Protein AF-A0A4V2BDE1-F1 (afdb_monomer_lite)

Secondary structure (DSSP, 8-state):
-EEETTEEEEEEEE-SS---TTTGGGTT-TTS----B-TTSPBP-S-HHHHHHHHHHHTT-EEEEEEE-TTS--TTSSPPSS-EEEEEEEEEPPPP-

Structure (mmCIF, N/CA/C/O backbone):
data_AF-A0A4V2BDE1-F1
#
_entry.id   AF-A0A4V2BDE1-F1
#
loop_
_atom_site.group_PDB
_atom_site.id
_atom_site.type_symbol
_atom_site.label_atom_id
_atom_site.label_alt_id
_atom_site.label_comp_id
_atom_site.label_asym_id
_atom_site.label_entity_id
_atom_site.label_seq_id
_atom_site.pdbx_PDB_ins_code
_atom_site.Cartn_x
_atom_site.Cartn_y
_atom_site.Cartn_z
_atom_site.occupancy
_atom_site.B_iso_or_equiv
_atom_site.auth_seq_id
_atom_site.auth_comp_id
_atom_site.auth_asym_id
_atom_site.auth_atom_id
_atom_site.pdbx_PDB_model_num
ATOM 1 N N . ALA A 1 1 ? -9.686 12.239 0.665 1.00 92.94 1 ALA A N 1
ATOM 2 C CA . ALA A 1 1 ? -9.990 11.702 2.007 1.00 92.94 1 ALA A CA 1
ATOM 3 C C . ALA A 1 1 ? -11.448 12.003 2.325 1.00 92.94 1 ALA A C 1
ATOM 5 O O . ALA A 1 1 ? -11.995 12.929 1.737 1.00 92.94 1 ALA A O 1
ATOM 6 N N . GLY A 1 2 ? -12.071 11.245 3.219 1.00 96.00 2 GLY A N 1
ATOM 7 C CA . GLY A 1 2 ? -13.461 11.458 3.620 1.00 96.00 2 GLY A CA 1
ATOM 8 C C . GLY A 1 2 ? -13.848 10.590 4.810 1.00 96.00 2 GLY A C 1
ATOM 9 O O . GLY A 1 2 ? -13.051 9.777 5.274 1.00 96.00 2 GLY A O 1
ATOM 10 N N . ALA A 1 3 ? -15.073 10.756 5.297 1.00 94.81 3 ALA A N 1
ATOM 11 C CA . ALA A 1 3 ? -15.639 9.933 6.359 1.00 94.81 3 ALA A CA 1
ATOM 12 C C . ALA A 1 3 ? -17.107 9.616 6.060 1.00 94.81 3 ALA A C 1
ATOM 14 O O . ALA A 1 3 ? -17.825 10.458 5.524 1.00 94.81 3 ALA A O 1
ATOM 15 N N . LEU A 1 4 ? -17.534 8.398 6.388 1.00 91.44 4 LEU A N 1
ATOM 16 C CA . LEU A 1 4 ? -18.911 7.934 6.256 1.00 91.44 4 LEU A CA 1
ATOM 17 C C . LEU A 1 4 ? -19.213 6.928 7.373 1.00 91.44 4 LEU A C 1
ATOM 19 O O . LEU A 1 4 ? -18.524 5.916 7.498 1.00 91.44 4 LEU A O 1
ATOM 23 N N . GLY A 1 5 ? -20.243 7.209 8.176 1.00 90.38 5 GLY A N 1
ATOM 24 C CA . GLY A 1 5 ? -20.577 6.402 9.352 1.00 90.38 5 GLY A CA 1
ATOM 25 C C . GLY A 1 5 ? -19.398 6.307 10.324 1.00 90.38 5 GLY A C 1
ATOM 26 O O . GLY A 1 5 ? -18.804 7.321 10.690 1.00 90.38 5 GLY A O 1
ATOM 27 N N . ASP A 1 6 ? -19.029 5.079 10.684 1.00 91.00 6 ASP A N 1
ATOM 28 C CA . ASP A 1 6 ? -17.919 4.785 11.598 1.00 91.00 6 ASP A CA 1
ATOM 29 C C . ASP A 1 6 ? -16.588 4.540 10.879 1.00 91.00 6 ASP A C 1
ATOM 31 O O . ASP A 1 6 ? -15.685 3.905 11.427 1.00 91.00 6 ASP A O 1
ATOM 35 N N . GLN A 1 7 ? -16.442 5.031 9.646 1.00 91.81 7 GLN A N 1
ATOM 36 C CA . GLN A 1 7 ? -15.233 4.840 8.857 1.00 91.81 7 GLN A CA 1
ATOM 37 C C . GLN A 1 7 ? -14.715 6.158 8.278 1.00 91.81 7 GLN A C 1
ATOM 39 O O . GLN A 1 7 ? -15.453 6.921 7.657 1.00 91.81 7 GLN A O 1
ATOM 44 N N . ALA A 1 8 ? -13.413 6.391 8.419 1.00 95.69 8 ALA A N 1
ATOM 45 C CA . ALA A 1 8 ? -12.677 7.430 7.708 1.00 95.69 8 ALA A CA 1
ATOM 46 C C . ALA A 1 8 ? -11.742 6.791 6.676 1.00 95.69 8 ALA A C 1
ATOM 48 O O . ALA A 1 8 ? -11.273 5.667 6.863 1.00 95.69 8 ALA A O 1
ATOM 49 N N . TRP A 1 9 ? -11.460 7.488 5.579 1.00 97.12 9 TRP A N 1
ATOM 50 C CA . TRP A 1 9 ? -10.549 7.004 4.549 1.00 97.12 9 TRP A CA 1
ATOM 51 C C . TRP A 1 9 ? -9.650 8.099 3.985 1.00 97.12 9 TRP A C 1
ATOM 53 O O . TRP A 1 9 ? -10.028 9.268 3.868 1.00 97.12 9 TRP A O 1
ATOM 63 N N . ILE A 1 10 ? -8.456 7.688 3.572 1.00 97.50 10 ILE A N 1
ATOM 64 C CA . ILE A 1 10 ? -7.477 8.496 2.850 1.00 97.50 10 ILE A CA 1
ATOM 65 C C . ILE A 1 10 ? -7.094 7.713 1.597 1.00 97.50 10 ILE A C 1
ATOM 67 O O . ILE A 1 10 ? -6.743 6.541 1.689 1.00 97.50 10 ILE A O 1
ATOM 71 N N . ARG A 1 11 ? -7.187 8.357 0.430 1.00 97.75 11 ARG A N 1
ATOM 72 C CA . ARG A 1 11 ? -6.740 7.809 -0.855 1.00 97.75 11 ARG A CA 1
ATOM 73 C C . ARG A 1 11 ? -5.606 8.680 -1.365 1.00 97.75 11 ARG A C 1
ATOM 75 O O . ARG A 1 11 ? -5.786 9.895 -1.449 1.00 97.75 11 ARG A O 1
ATOM 82 N N . VAL A 1 12 ? -4.485 8.053 -1.678 1.00 97.00 12 VAL A N 1
ATOM 83 C CA . VAL A 1 12 ? -3.321 8.668 -2.314 1.00 97.00 12 VAL A CA 1
ATOM 84 C C . VA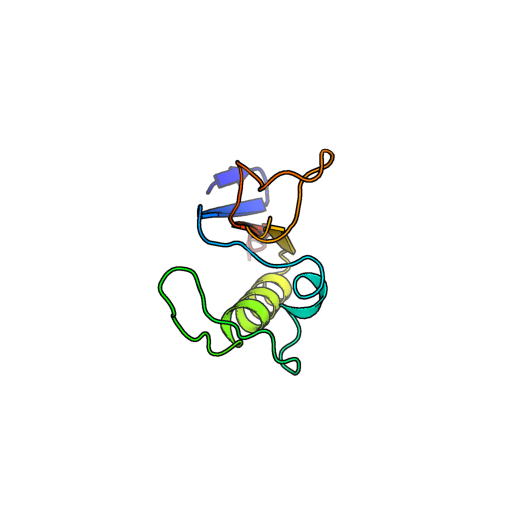L A 1 12 ? -3.197 8.049 -3.696 1.00 97.00 12 VAL A C 1
ATOM 86 O O . VAL A 1 12 ? -3.293 6.831 -3.824 1.00 97.00 12 VAL A O 1
ATOM 89 N N . GLU A 1 13 ? -3.045 8.888 -4.710 1.00 96.94 13 GLU A N 1
ATOM 90 C CA . GLU A 1 13 ? -2.863 8.482 -6.098 1.00 96.94 13 GLU A CA 1
ATOM 91 C C . GLU A 1 13 ? -1.654 9.216 -6.661 1.00 96.94 13 GLU A C 1
ATOM 93 O O . GLU A 1 13 ? -1.531 10.432 -6.494 1.00 96.94 13 GLU A O 1
ATOM 98 N N . ASP A 1 14 ? -0.776 8.465 -7.308 1.00 95.25 14 ASP A N 1
ATOM 99 C CA . ASP A 1 14 ? 0.352 8.982 -8.063 1.00 95.25 14 ASP A CA 1
ATOM 100 C C . ASP A 1 14 ? 0.369 8.377 -9.470 1.00 95.25 14 ASP A C 1
ATOM 102 O O . ASP A 1 14 ? -0.176 7.299 -9.705 1.00 95.25 14 ASP A O 1
ATOM 106 N N . ASN A 1 15 ? 1.027 9.082 -10.390 1.00 94.31 15 ASN A N 1
ATOM 107 C CA . ASN A 1 15 ? 1.232 8.664 -11.779 1.00 94.31 15 ASN A CA 1
ATOM 108 C C . ASN A 1 15 ? 2.696 8.249 -12.019 1.00 94.31 15 ASN A C 1
ATOM 110 O O . ASN A 1 15 ? 3.243 8.468 -13.098 1.00 94.31 15 ASN A O 1
ATOM 114 N N . GLY A 1 16 ? 3.377 7.751 -10.982 1.00 92.81 16 GLY A N 1
ATOM 115 C CA . GLY A 1 16 ? 4.750 7.268 -11.082 1.00 92.81 16 GLY A CA 1
ATOM 116 C C . GLY A 1 16 ? 4.840 5.951 -11.849 1.00 92.81 16 GLY A C 1
ATOM 117 O O . GLY A 1 16 ? 3.869 5.471 -12.426 1.00 92.81 16 GLY A O 1
ATOM 118 N N . ILE A 1 17 ? 6.010 5.317 -11.829 1.00 93.31 17 ILE A N 1
ATOM 119 C CA . ILE A 1 17 ? 6.276 4.092 -12.607 1.00 93.31 17 ILE A CA 1
ATOM 120 C C . ILE A 1 17 ? 5.438 2.869 -12.203 1.00 93.31 17 ILE A C 1
ATOM 122 O O . ILE A 1 17 ? 5.450 1.879 -12.926 1.00 93.31 17 ILE A O 1
ATOM 126 N N . GLY A 1 18 ? 4.742 2.921 -11.063 1.00 93.81 18 GLY A N 1
ATOM 127 C CA . GLY A 1 18 ? 3.947 1.820 -10.522 1.00 93.81 18 GLY A CA 1
ATOM 128 C C . GLY A 1 18 ? 4.763 0.710 -9.847 1.00 93.81 18 GLY A C 1
ATOM 129 O O . GLY A 1 18 ? 5.967 0.824 -9.612 1.00 93.81 18 GLY A O 1
ATOM 130 N N . ILE A 1 19 ? 4.067 -0.365 -9.478 1.00 92.69 19 ILE A N 1
ATOM 131 C CA . ILE A 1 19 ? 4.593 -1.523 -8.752 1.00 92.69 19 ILE A CA 1
ATOM 132 C C . ILE A 1 19 ? 4.234 -2.793 -9.538 1.00 92.69 19 ILE A C 1
ATOM 134 O O . ILE A 1 19 ? 3.049 -3.037 -9.780 1.00 92.69 19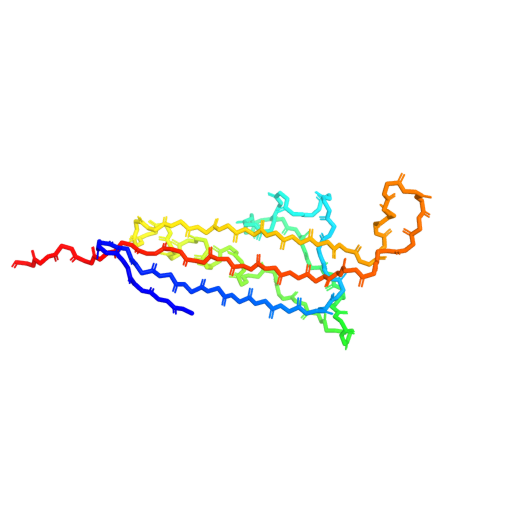 ILE A O 1
ATOM 138 N N . PRO A 1 20 ? 5.216 -3.645 -9.883 1.00 92.06 20 PRO A N 1
ATOM 139 C CA . PRO A 1 20 ? 4.968 -4.897 -10.583 1.00 92.06 20 PRO A CA 1
ATOM 140 C C . PRO A 1 20 ? 4.097 -5.850 -9.772 1.00 92.06 20 PRO A C 1
ATOM 142 O O . PRO A 1 20 ? 4.271 -5.995 -8.556 1.00 92.06 20 PRO A O 1
ATOM 145 N N . LYS A 1 21 ? 3.259 -6.622 -10.460 1.00 90.69 21 LYS A N 1
ATOM 146 C CA . LYS A 1 21 ? 2.439 -7.709 -9.905 1.00 90.69 21 LYS A CA 1
ATOM 147 C C . LYS A 1 21 ? 3.248 -8.744 -9.134 1.00 90.69 21 LYS A C 1
ATOM 149 O O . LYS A 1 21 ? 2.729 -9.332 -8.193 1.00 90.69 21 LYS A O 1
ATOM 154 N N . SER A 1 22 ? 4.512 -8.962 -9.492 1.00 89.19 22 SER A N 1
ATOM 155 C CA . SER A 1 22 ? 5.409 -9.879 -8.774 1.00 89.19 22 SER A CA 1
ATOM 156 C C . SER A 1 22 ? 5.834 -9.356 -7.393 1.00 89.19 22 SER A C 1
ATOM 158 O O . SER A 1 22 ? 6.120 -10.147 -6.489 1.00 89.19 22 SER A O 1
ATOM 160 N N . ILE A 1 23 ? 5.854 -8.030 -7.218 1.00 89.25 23 ILE A N 1
ATOM 161 C CA . ILE A 1 23 ? 6.284 -7.346 -5.993 1.00 89.25 23 ILE A CA 1
ATOM 162 C C . ILE A 1 23 ? 5.083 -6.971 -5.123 1.00 89.25 23 ILE A C 1
ATOM 164 O O . ILE A 1 23 ? 5.183 -7.066 -3.902 1.00 89.25 23 ILE A O 1
ATOM 168 N N . LEU A 1 24 ? 3.943 -6.608 -5.725 1.00 89.81 24 LEU A N 1
ATOM 169 C CA . LEU A 1 24 ? 2.717 -6.192 -5.028 1.00 89.81 24 LEU A CA 1
ATOM 170 C C . LEU A 1 24 ? 2.331 -7.075 -3.819 1.00 89.81 24 LEU A C 1
ATOM 172 O O . LEU A 1 24 ? 2.062 -6.512 -2.759 1.00 89.81 24 LEU A O 1
ATOM 176 N N . PRO A 1 25 ? 2.365 -8.423 -3.889 1.00 88.50 25 PRO A N 1
ATOM 177 C CA . PRO A 1 25 ? 2.034 -9.280 -2.746 1.00 88.50 25 PRO A CA 1
ATOM 178 C C . PRO A 1 25 ? 2.996 -9.144 -1.559 1.00 88.50 25 PRO A C 1
ATOM 180 O O . PRO A 1 25 ? 2.674 -9.542 -0.446 1.00 88.50 25 PRO A O 1
ATOM 183 N N . GLN A 1 26 ? 4.197 -8.621 -1.795 1.00 89.06 26 GLN A N 1
ATOM 184 C CA . GLN A 1 26 ? 5.306 -8.620 -0.846 1.00 89.06 26 GLN A CA 1
ATOM 185 C C . GLN A 1 26 ? 5.502 -7.265 -0.165 1.00 89.06 26 GLN A C 1
ATOM 187 O O . GLN A 1 26 ? 6.208 -7.202 0.834 1.00 89.06 26 GLN A O 1
ATOM 192 N N . ILE A 1 27 ? 4.873 -6.190 -0.654 1.00 90.31 27 ILE A N 1
ATOM 193 C CA . ILE A 1 27 ? 5.127 -4.810 -0.192 1.00 90.31 27 ILE A CA 1
ATOM 194 C C . ILE A 1 27 ? 4.825 -4.584 1.293 1.00 90.31 27 ILE A C 1
ATOM 196 O O . ILE A 1 27 ? 5.324 -3.637 1.887 1.00 90.31 27 ILE A O 1
ATOM 200 N N . PHE A 1 28 ? 3.997 -5.436 1.899 1.00 91.00 28 PHE A N 1
ATOM 201 C CA . PHE A 1 28 ? 3.671 -5.364 3.322 1.00 91.00 28 PHE A CA 1
ATOM 202 C C . PHE A 1 28 ? 4.582 -6.237 4.197 1.00 91.00 28 PHE A C 1
ATOM 204 O O . PHE A 1 28 ? 4.490 -6.182 5.422 1.00 91.00 28 PHE A O 1
ATOM 211 N N . HIS A 1 29 ? 5.470 -7.037 3.603 1.00 86.06 29 HIS A N 1
ATOM 212 C CA . HIS A 1 29 ? 6.360 -7.929 4.335 1.00 86.06 29 HIS A CA 1
ATOM 213 C C . HIS A 1 29 ? 7.638 -7.195 4.751 1.00 86.06 29 HIS A C 1
ATOM 215 O O . HIS A 1 29 ? 8.514 -6.949 3.929 1.00 86.06 29 HIS A O 1
ATOM 221 N N . ALA A 1 30 ? 7.796 -6.941 6.052 1.00 76.38 30 ALA A N 1
ATOM 222 C CA . ALA A 1 30 ? 8.979 -6.271 6.605 1.00 76.38 30 ALA A CA 1
ATOM 223 C C . ALA A 1 30 ? 10.314 -7.001 6.342 1.00 76.38 30 ALA A C 1
ATOM 225 O O . ALA A 1 30 ? 11.372 -6.387 6.417 1.00 76.38 30 ALA A O 1
ATOM 226 N N . SER A 1 31 ? 10.277 -8.308 6.061 1.00 71.94 31 SER A N 1
ATOM 227 C CA . SER A 1 31 ? 11.462 -9.147 5.846 1.00 71.94 31 SER A CA 1
ATOM 228 C C . SER A 1 31 ? 11.810 -9.389 4.377 1.00 71.94 31 SER A C 1
ATOM 230 O O . SER A 1 31 ? 12.788 -10.084 4.103 1.00 71.94 31 SER A O 1
ATOM 232 N N . ARG A 1 32 ? 11.021 -8.869 3.425 1.00 72.81 32 ARG A N 1
ATOM 233 C CA . ARG A 1 32 ? 11.273 -9.085 1.997 1.00 72.81 32 ARG A CA 1
ATOM 234 C C . ARG A 1 32 ? 11.839 -7.830 1.338 1.00 72.81 32 ARG A C 1
ATOM 236 O O . ARG A 1 32 ? 11.299 -6.747 1.546 1.00 72.81 32 ARG A O 1
ATOM 243 N N . PRO A 1 33 ? 12.897 -7.957 0.519 1.00 67.94 33 PRO A N 1
ATOM 244 C CA . PRO A 1 33 ? 13.405 -6.831 -0.243 1.00 67.94 33 PRO A CA 1
ATOM 245 C C . PRO A 1 33 ? 12.390 -6.473 -1.331 1.00 67.94 33 PRO A C 1
ATOM 247 O O . PRO A 1 33 ? 12.213 -7.207 -2.300 1.00 67.94 33 PRO A O 1
ATOM 250 N N . THR A 1 34 ? 11.710 -5.343 -1.163 1.00 74.94 34 THR A N 1
ATOM 251 C CA . THR A 1 34 ? 10.811 -4.769 -2.180 1.00 74.94 34 THR A CA 1
ATOM 252 C C . THR A 1 34 ? 11.341 -3.456 -2.747 1.00 74.94 34 THR A C 1
ATOM 254 O O . THR A 1 34 ? 10.650 -2.793 -3.518 1.00 74.94 34 THR A O 1
ATOM 257 N N . THR A 1 35 ? 12.553 -3.060 -2.355 1.00 77.06 35 THR A N 1
ATOM 258 C CA . THR A 1 35 ? 13.212 -1.858 -2.856 1.00 77.06 35 THR A CA 1
ATOM 259 C C . THR A 1 35 ? 13.598 -2.036 -4.316 1.00 77.06 35 THR A C 1
ATOM 261 O O . THR A 1 35 ? 14.267 -2.996 -4.693 1.00 77.06 35 THR A O 1
ATOM 264 N N . ARG A 1 36 ? 13.209 -1.055 -5.120 1.00 82.25 36 ARG A N 1
ATOM 265 C CA . ARG A 1 36 ? 13.659 -0.829 -6.490 1.00 82.25 36 ARG A CA 1
ATOM 266 C C . ARG A 1 36 ? 13.860 0.666 -6.673 1.00 82.25 36 ARG A C 1
ATOM 268 O O . ARG A 1 36 ? 13.386 1.444 -5.843 1.00 82.25 36 ARG A O 1
ATOM 275 N N . GLN A 1 37 ? 14.506 1.035 -7.769 1.00 84.81 37 GLN A N 1
ATOM 276 C CA . GLN A 1 37 ? 14.521 2.427 -8.180 1.00 84.81 37 GLN A CA 1
ATOM 277 C C . GLN A 1 37 ? 13.102 2.885 -8.505 1.00 84.81 37 GLN A C 1
ATOM 279 O O . GLN A 1 37 ? 12.344 2.174 -9.184 1.00 84.81 37 GLN A O 1
ATOM 284 N N . GLY A 1 38 ? 12.747 4.027 -7.926 1.00 84.50 38 GLY A N 1
ATOM 285 C CA . GLY A 1 38 ? 11.476 4.695 -8.136 1.00 84.50 38 GLY A CA 1
ATOM 286 C C . GLY A 1 38 ? 11.482 5.585 -9.377 1.00 84.50 38 GLY A C 1
ATOM 287 O O . GLY A 1 38 ? 12.273 5.403 -10.301 1.00 84.50 38 GLY A O 1
ATOM 288 N N . THR A 1 39 ? 10.544 6.528 -9.428 1.00 85.69 39 THR A N 1
ATOM 289 C CA . THR A 1 39 ? 10.258 7.302 -10.653 1.00 85.69 39 THR A CA 1
ATOM 290 C C . THR A 1 39 ? 11.379 8.287 -11.002 1.00 85.69 39 THR A C 1
ATOM 292 O O . THR A 1 39 ? 11.616 8.566 -12.172 1.00 85.69 39 THR A O 1
ATOM 295 N N . SER A 1 40 ? 12.076 8.796 -9.991 1.00 88.25 40 SER A N 1
ATOM 296 C CA . SER A 1 40 ? 13.197 9.739 -10.070 1.00 88.25 40 SER A CA 1
ATOM 297 C C . SER A 1 40 ? 14.534 9.087 -9.684 1.00 88.25 40 SER A C 1
ATOM 299 O O . SER A 1 40 ? 15.421 9.773 -9.181 1.00 88.25 40 SER A O 1
ATOM 301 N N . ASP A 1 41 ? 14.672 7.772 -9.897 1.00 85.19 41 ASP A N 1
ATOM 302 C CA . ASP A 1 41 ? 15.847 6.972 -9.507 1.00 85.19 41 ASP A CA 1
ATOM 303 C C . ASP A 1 41 ? 16.150 7.033 -7.993 1.00 85.19 41 ASP A C 1
ATOM 305 O O . ASP A 1 41 ? 17.295 6.993 -7.536 1.00 85.19 41 ASP A O 1
ATOM 309 N N . GLU A 1 42 ? 15.089 7.174 -7.191 1.00 85.50 42 GLU A N 1
ATOM 310 C CA . GLU A 1 42 ? 15.158 7.143 -5.739 1.00 85.50 42 GLU A CA 1
ATOM 311 C C . GLU A 1 42 ? 15.182 5.712 -5.191 1.00 85.50 42 GLU A C 1
ATOM 313 O O . GLU A 1 42 ? 14.399 4.845 -5.590 1.00 85.50 42 GLU A O 1
ATOM 318 N N . SER A 1 43 ? 16.030 5.493 -4.183 1.00 82.38 43 SER A N 1
ATOM 319 C CA . SER A 1 43 ? 16.069 4.242 -3.430 1.00 82.38 43 SER A CA 1
ATOM 320 C C . SER A 1 43 ? 15.150 4.308 -2.209 1.00 82.38 43 SER A C 1
ATOM 322 O O . SER A 1 43 ? 15.283 5.181 -1.348 1.00 82.38 43 SER A O 1
ATOM 324 N N . GLY A 1 44 ? 14.217 3.361 -2.115 1.00 80.19 44 GLY A N 1
ATOM 325 C CA . GLY A 1 44 ? 13.343 3.193 -0.954 1.00 80.19 44 GLY A CA 1
ATOM 326 C C . GLY A 1 44 ? 13.973 2.330 0.144 1.00 80.19 44 GLY A C 1
ATOM 327 O O . GLY A 1 44 ? 14.623 1.327 -0.125 1.00 80.19 44 GLY A O 1
ATOM 328 N N . SER A 1 45 ? 13.709 2.637 1.413 1.00 81.69 45 SER A N 1
ATOM 329 C CA . SER A 1 45 ? 14.178 1.801 2.533 1.00 81.69 45 SER A CA 1
ATOM 330 C C . SER A 1 45 ? 13.398 0.490 2.708 1.00 81.69 45 SER A C 1
ATOM 332 O O . SER A 1 45 ? 13.802 -0.367 3.486 1.00 81.69 45 SER A O 1
ATOM 334 N N . GLY A 1 46 ? 12.248 0.348 2.041 1.00 83.56 46 GLY A N 1
ATOM 335 C CA . GLY A 1 46 ? 11.352 -0.805 2.180 1.00 83.56 46 GLY A CA 1
ATOM 336 C C . GLY A 1 46 ? 10.506 -0.815 3.462 1.00 83.56 46 GLY A C 1
ATOM 337 O O . GLY A 1 46 ? 9.594 -1.625 3.578 1.00 83.56 46 G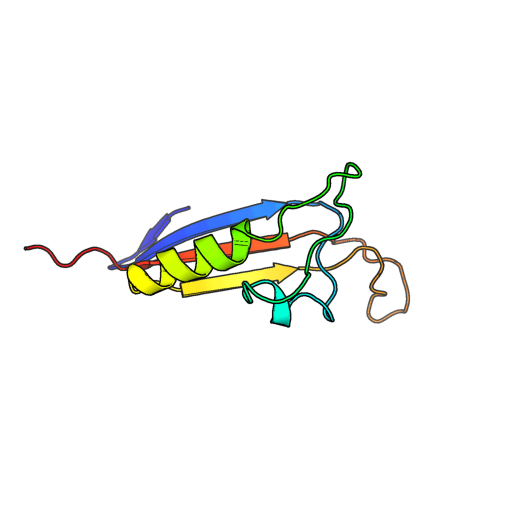LY A O 1
ATOM 338 N N . PHE A 1 47 ? 10.729 0.106 4.407 1.00 85.88 47 PHE A N 1
ATOM 339 C CA . PHE A 1 47 ? 10.034 0.094 5.705 1.00 85.88 47 PHE A CA 1
ATOM 340 C C . PHE A 1 47 ? 8.668 0.789 5.714 1.00 85.88 47 PHE A C 1
ATOM 342 O O . PHE A 1 47 ? 7.854 0.514 6.595 1.00 85.88 47 PHE A O 1
ATOM 349 N N . GLY A 1 48 ? 8.394 1.675 4.751 1.00 89.81 48 GLY A N 1
ATOM 350 C CA . GLY A 1 48 ? 7.185 2.504 4.757 1.00 89.81 48 GLY A CA 1
ATOM 351 C C . GLY A 1 48 ? 5.890 1.688 4.725 1.00 89.81 48 GLY A C 1
ATOM 352 O O . GLY A 1 48 ? 5.044 1.827 5.605 1.00 89.81 48 GLY A O 1
ATOM 353 N N . MET A 1 49 ? 5.749 0.794 3.747 1.00 93.12 49 MET A N 1
ATOM 354 C CA . MET A 1 49 ? 4.522 0.011 3.560 1.00 93.12 49 MET A CA 1
ATOM 355 C C . MET A 1 49 ? 4.258 -1.004 4.687 1.00 93.12 49 MET A C 1
ATOM 357 O O . MET A 1 49 ? 3.122 -1.044 5.173 1.00 93.12 49 MET A O 1
ATOM 361 N N . PRO A 1 50 ? 5.258 -1.757 5.193 1.00 92.75 50 PRO A N 1
ATOM 362 C CA . PRO A 1 50 ? 5.082 -2.584 6.388 1.00 92.75 50 PRO A CA 1
ATOM 363 C C . PRO A 1 50 ? 4.648 -1.778 7.621 1.00 92.75 50 PRO A C 1
ATOM 365 O O . PRO A 1 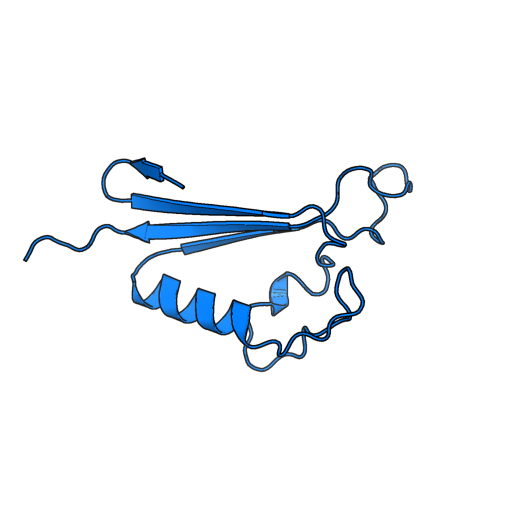50 ? 3.792 -2.224 8.390 1.00 92.75 50 PRO A O 1
ATOM 368 N N . LEU A 1 51 ? 5.193 -0.569 7.801 1.00 93.38 51 LEU A N 1
ATOM 369 C CA . LEU A 1 51 ? 4.839 0.301 8.921 1.00 93.38 51 LEU A CA 1
ATOM 370 C C . LEU A 1 51 ? 3.393 0.802 8.815 1.00 93.38 51 LEU A C 1
ATOM 372 O O . LEU A 1 51 ? 2.644 0.724 9.790 1.00 93.38 51 LEU A O 1
ATOM 376 N N . VAL A 1 52 ? 2.976 1.257 7.628 1.00 95.06 52 VAL A N 1
ATOM 377 C CA . VAL A 1 52 ? 1.592 1.686 7.376 1.00 95.06 52 VAL A CA 1
ATOM 378 C C . VAL A 1 52 ? 0.622 0.538 7.644 1.00 95.06 52 VAL A C 1
ATOM 380 O O . VAL A 1 52 ? -0.334 0.730 8.392 1.00 95.06 52 VAL A O 1
ATOM 383 N N . LYS A 1 53 ? 0.887 -0.662 7.109 1.00 94.88 53 LYS A N 1
ATOM 384 C CA . LYS A 1 53 ? 0.062 -1.856 7.358 1.00 94.88 53 LYS A CA 1
ATOM 385 C C . LYS A 1 53 ? -0.089 -2.124 8.854 1.00 94.88 53 LYS A C 1
ATOM 387 O O . LYS A 1 53 ? -1.210 -2.230 9.340 1.00 94.88 53 LYS A O 1
ATOM 392 N N . THR A 1 54 ? 1.031 -2.125 9.579 1.00 95.44 54 THR A N 1
ATOM 393 C CA . THR A 1 54 ? 1.063 -2.369 11.027 1.00 95.44 54 THR A CA 1
ATOM 394 C C . THR A 1 54 ? 0.186 -1.380 11.794 1.00 95.44 54 THR A C 1
ATOM 396 O O . THR A 1 5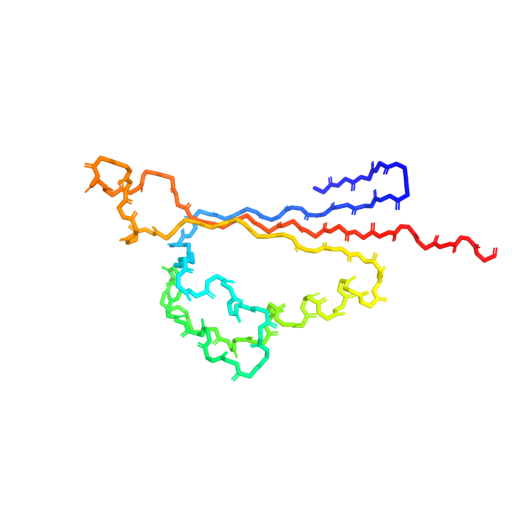4 ? -0.602 -1.788 12.644 1.00 95.44 54 THR A O 1
ATOM 399 N N . PHE A 1 55 ? 0.301 -0.077 11.523 1.00 95.69 55 PHE A N 1
ATOM 400 C CA . PHE A 1 55 ? -0.502 0.920 12.231 1.00 95.69 55 PHE A CA 1
ATOM 401 C C . PHE A 1 55 ? -1.977 0.847 11.858 1.00 95.69 55 PHE A C 1
ATOM 403 O O . PHE A 1 55 ? -2.823 0.860 12.747 1.00 95.69 55 PHE A O 1
ATOM 410 N N . VAL A 1 56 ? -2.292 0.734 10.568 1.00 95.75 56 VAL A N 1
ATOM 411 C CA . VAL A 1 56 ? -3.677 0.649 10.093 1.00 95.75 56 VAL A CA 1
ATOM 412 C C . VAL A 1 56 ? -4.400 -0.534 10.735 1.00 95.75 56 VAL A C 1
ATOM 414 O O . VAL A 1 56 ? -5.500 -0.360 11.255 1.00 95.75 56 VAL A O 1
ATOM 417 N N . GLU A 1 57 ? -3.758 -1.701 10.796 1.00 95.25 57 GLU A N 1
ATOM 418 C CA . GLU A 1 57 ? -4.312 -2.882 11.465 1.00 95.25 57 GLU A CA 1
ATOM 419 C C . GLU A 1 57 ? -4.441 -2.696 12.980 1.00 95.25 57 GLU A C 1
ATOM 421 O O . GLU A 1 57 ? -5.471 -3.053 13.553 1.00 95.25 57 GLU A O 1
ATOM 426 N N . LYS A 1 58 ? -3.450 -2.077 13.641 1.00 94.81 58 LYS A N 1
ATOM 427 C CA . LYS A 1 58 ? -3.529 -1.750 15.078 1.00 94.81 58 LYS A CA 1
ATOM 428 C C . LYS A 1 58 ? -4.684 -0.808 15.413 1.00 94.81 58 LYS A C 1
ATOM 430 O O . LYS A 1 58 ? -5.253 -0.917 16.494 1.00 94.81 58 LYS A O 1
ATOM 435 N N . PHE A 1 59 ? -5.051 0.082 14.495 1.00 93.31 59 PHE A N 1
ATOM 436 C CA . PHE A 1 59 ? -6.224 0.950 14.619 1.00 93.31 59 PHE A CA 1
ATOM 437 C C . PHE A 1 59 ? -7.530 0.281 14.145 1.00 93.31 59 PHE A C 1
ATOM 439 O O . PHE A 1 59 ? -8.555 0.949 14.006 1.00 93.31 59 PHE A O 1
ATOM 446 N N . GLY A 1 60 ? -7.522 -1.032 13.885 1.00 93.44 60 GLY A N 1
ATOM 447 C CA . GLY A 1 60 ? -8.697 -1.791 13.445 1.00 93.44 60 GLY A CA 1
ATOM 448 C C . GLY A 1 60 ? -9.179 -1.433 12.037 1.00 93.44 60 GLY A C 1
ATOM 449 O O . GLY A 1 60 ? -10.332 -1.712 11.695 1.00 93.44 60 GLY A O 1
ATOM 450 N N . GLY A 1 61 ? -8.325 -0.777 11.255 1.00 95.50 61 GLY A N 1
ATOM 451 C CA . GLY A 1 61 ? -8.563 -0.373 9.881 1.00 95.50 61 GLY A CA 1
ATOM 452 C C . GLY A 1 61 ? -8.117 -1.411 8.854 1.00 95.50 61 GLY A C 1
ATOM 453 O O . GLY A 1 61 ? -7.733 -2.530 9.185 1.00 95.50 61 GLY A O 1
ATOM 454 N N . ASP A 1 62 ? -8.149 -1.004 7.589 1.00 96.31 62 ASP A N 1
ATOM 455 C CA . ASP A 1 62 ? -7.667 -1.783 6.453 1.00 96.31 62 ASP A CA 1
ATOM 456 C C . ASP A 1 62 ? -6.947 -0.896 5.424 1.00 96.31 62 ASP A C 1
ATOM 458 O O . ASP A 1 62 ? -7.210 0.303 5.315 1.00 96.31 62 ASP A O 1
ATOM 462 N N . ILE A 1 63 ? -6.038 -1.492 4.654 1.00 96.56 63 ILE A N 1
ATOM 463 C CA . ILE A 1 63 ? -5.309 -0.841 3.567 1.00 96.56 63 ILE A CA 1
ATOM 464 C C . ILE A 1 63 ? -5.440 -1.664 2.287 1.00 96.56 63 ILE A C 1
ATOM 466 O O . ILE A 1 63 ? -5.162 -2.861 2.275 1.00 96.56 63 ILE A O 1
ATOM 470 N N . SER A 1 64 ? -5.803 -0.999 1.192 1.00 96.00 64 SER A N 1
ATOM 471 C CA . SER A 1 64 ? -5.768 -1.564 -0.153 1.00 96.00 64 SER A CA 1
ATOM 472 C C . SER A 1 64 ? -4.790 -0.803 -1.040 1.00 96.00 64 SER A C 1
ATOM 474 O O . SER A 1 64 ? -4.549 0.394 -0.861 1.00 96.00 64 SER A O 1
ATOM 476 N N . ILE A 1 65 ? -4.229 -1.518 -2.010 1.00 96.06 65 ILE A N 1
ATOM 477 C CA . ILE A 1 65 ? -3.361 -0.956 -3.034 1.00 96.06 65 ILE A CA 1
ATOM 478 C C . ILE A 1 65 ? -3.794 -1.469 -4.403 1.00 96.06 65 ILE A C 1
ATOM 480 O O . ILE A 1 65 ? -4.122 -2.644 -4.567 1.00 96.06 65 ILE A O 1
ATOM 484 N N . MET A 1 66 ? -3.781 -0.581 -5.382 1.00 95.38 66 MET A N 1
ATOM 485 C CA . MET A 1 66 ? -3.862 -0.909 -6.796 1.00 95.38 66 MET A CA 1
ATOM 486 C C . MET A 1 66 ? -2.679 -0.239 -7.469 1.00 95.38 66 MET A C 1
ATOM 488 O O . MET A 1 66 ? -2.401 0.924 -7.198 1.00 95.38 66 MET A O 1
ATOM 492 N N . SER A 1 67 ? -1.956 -0.963 -8.309 1.00 95.19 67 SER A N 1
ATOM 493 C CA . SER A 1 67 ? -0.815 -0.401 -9.016 1.00 95.19 67 SER A CA 1
ATOM 494 C C . SER A 1 67 ? -0.669 -1.057 -10.375 1.00 95.19 67 SER A C 1
ATOM 496 O O . SER A 1 67 ? -1.017 -2.231 -10.537 1.00 95.19 67 SER A O 1
ATOM 498 N N . ARG A 1 68 ? -0.172 -0.288 -11.338 1.00 94.56 68 ARG A N 1
ATOM 499 C CA . ARG A 1 68 ? 0.164 -0.755 -12.680 1.00 94.56 68 ARG A CA 1
ATOM 500 C C . ARG A 1 68 ? 1.550 -0.233 -13.025 1.00 94.56 68 ARG A C 1
ATOM 502 O O . ARG A 1 68 ? 1.759 0.977 -13.054 1.00 94.56 68 ARG A O 1
ATOM 509 N N . ASP A 1 69 ? 2.481 -1.161 -13.222 1.00 94.62 69 ASP A N 1
ATOM 510 C CA . ASP A 1 69 ? 3.861 -0.852 -13.589 1.00 94.62 69 ASP A CA 1
ATOM 511 C C . ASP A 1 69 ? 3.967 -0.506 -15.079 1.00 94.62 69 ASP A C 1
ATOM 513 O O . ASP A 1 69 ? 3.338 -1.157 -15.911 1.00 94.62 69 ASP A O 1
ATOM 517 N N . VAL A 1 70 ? 4.787 0.490 -15.414 1.00 92.38 70 VAL A N 1
ATOM 518 C CA . VAL A 1 70 ? 5.040 0.929 -16.801 1.00 92.38 70 VAL A CA 1
ATOM 519 C C . VAL A 1 70 ? 5.622 -0.165 -17.700 1.00 92.38 70 VAL A C 1
ATOM 521 O O . VAL A 1 70 ? 5.470 -0.106 -18.915 1.00 92.38 70 VAL A O 1
ATOM 524 N N . GLY A 1 71 ? 6.300 -1.159 -17.127 1.00 90.44 71 GLY A N 1
ATOM 525 C CA . GLY A 1 71 ? 6.868 -2.294 -17.844 1.00 90.44 71 GLY A CA 1
ATOM 526 C C . GLY A 1 71 ? 5.889 -3.450 -18.059 1.00 90.44 71 GLY A C 1
ATOM 527 O O . GLY A 1 71 ? 6.218 -4.393 -18.782 1.00 90.44 71 GLY A O 1
ATOM 528 N N . GLU A 1 72 ? 4.695 -3.416 -17.459 1.00 88.50 72 GLU A N 1
ATOM 529 C CA . GLU A 1 72 ? 3.673 -4.439 -17.677 1.00 88.50 72 GLU A CA 1
ATOM 530 C C . GLU A 1 72 ? 2.836 -4.127 -18.911 1.00 88.50 72 GLU A C 1
ATOM 532 O O . GLU A 1 72 ? 2.061 -3.175 -18.926 1.00 88.50 72 GLU A O 1
ATOM 537 N N . LYS A 1 73 ? 2.948 -4.980 -19.932 1.00 86.94 73 LYS A N 1
ATOM 538 C CA . LYS A 1 73 ? 2.145 -4.850 -21.148 1.00 86.94 73 LYS A CA 1
ATOM 539 C C . LYS A 1 73 ? 0.647 -4.953 -20.852 1.00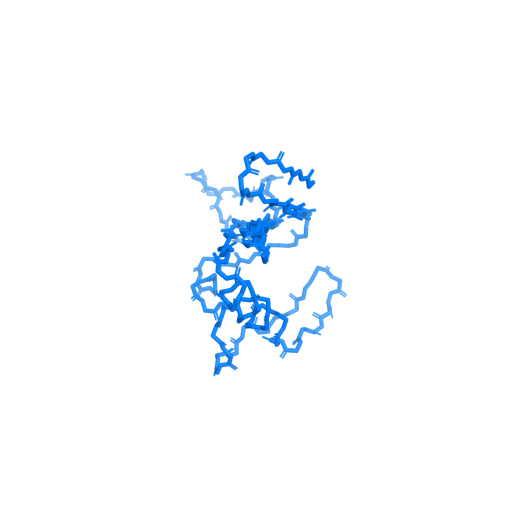 86.94 73 LYS A C 1
ATOM 541 O O . LYS A 1 73 ? 0.222 -5.745 -20.005 1.00 86.94 73 LYS A O 1
ATOM 546 N N . ASP A 1 74 ? -0.141 -4.169 -21.580 1.00 85.12 74 ASP A N 1
ATOM 547 C CA . ASP A 1 74 ? -1.597 -4.248 -21.554 1.00 85.12 74 ASP A CA 1
ATOM 548 C C . ASP A 1 74 ? -2.119 -5.531 -22.235 1.00 85.12 74 ASP A C 1
ATOM 550 O O . ASP A 1 74 ? -1.357 -6.376 -22.714 1.00 85.12 74 ASP A O 1
ATOM 554 N N . GLU A 1 75 ? -3.443 -5.690 -22.280 1.00 84.38 75 GLU A N 1
ATOM 555 C CA . GLU A 1 75 ? -4.106 -6.847 -22.902 1.00 84.38 75 GLU A CA 1
ATOM 556 C C . GLU A 1 75 ? -3.802 -7.016 -24.403 1.00 84.38 75 GLU A C 1
ATOM 558 O O . GLU A 1 75 ? -3.954 -8.111 -24.941 1.00 84.38 75 GLU A O 1
ATOM 563 N N . ASN A 1 76 ? -3.317 -5.961 -25.063 1.00 87.81 76 ASN A N 1
ATOM 564 C CA . ASN A 1 76 ? -2.939 -5.938 -26.473 1.00 87.81 76 ASN A CA 1
ATOM 565 C C . ASN A 1 76 ? -1.414 -6.016 -26.676 1.00 87.81 76 ASN A C 1
ATOM 567 O O . ASN A 1 76 ? -0.939 -5.898 -27.808 1.00 87.81 76 ASN A O 1
ATOM 571 N N . GLY A 1 77 ? -0.633 -6.197 -25.606 1.00 85.31 77 GLY A N 1
ATOM 572 C CA . GLY A 1 77 ? 0.827 -6.238 -25.669 1.00 85.31 77 GLY A CA 1
ATOM 573 C C . GLY A 1 77 ? 1.502 -4.864 -25.789 1.00 85.31 77 GLY A C 1
ATOM 574 O O . GLY A 1 77 ? 2.697 -4.808 -26.088 1.00 85.31 77 GLY A O 1
ATOM 575 N N . GLN A 1 78 ? 0.774 -3.762 -25.584 1.00 83.94 78 GLN A N 1
ATOM 576 C CA . GLN A 1 78 ? 1.280 -2.388 -25.681 1.00 83.94 78 GLN A CA 1
ATOM 577 C C . GLN A 1 78 ? 1.729 -1.850 -24.319 1.00 83.94 78 GLN A C 1
ATOM 579 O O . GLN A 1 78 ? 1.396 -2.410 -23.275 1.00 83.94 78 GLN A O 1
ATOM 584 N N . ASP A 1 79 ? 2.514 -0.771 -24.331 1.00 83.81 79 ASP A N 1
ATOM 585 C CA . ASP A 1 79 ? 2.866 -0.070 -23.095 1.00 83.81 79 ASP A CA 1
ATOM 586 C C . ASP A 1 79 ? 1.607 0.551 -22.467 1.00 83.81 79 ASP A C 1
ATOM 588 O O . ASP A 1 79 ? 0.796 1.156 -23.183 1.00 83.81 79 ASP A O 1
ATOM 592 N N . PRO A 1 80 ? 1.421 0.413 -21.145 1.00 82.75 80 PRO A N 1
ATOM 593 C CA . PRO A 1 80 ? 0.236 0.908 -20.470 1.00 82.75 80 PRO A CA 1
ATOM 594 C C . PRO A 1 80 ? 0.221 2.440 -20.494 1.00 82.75 80 PRO A C 1
ATOM 596 O O . PRO A 1 80 ? 1.179 3.100 -20.094 1.00 82.75 80 PRO A O 1
ATOM 599 N N . ARG A 1 81 ? -0.892 3.017 -20.961 1.00 84.44 81 ARG A N 1
ATOM 600 C CA . ARG A 1 81 ? -1.099 4.479 -20.971 1.00 84.44 81 ARG A CA 1
ATOM 601 C C . ARG A 1 81 ? -1.453 5.026 -19.591 1.00 84.44 81 ARG A C 1
ATOM 603 O O . ARG A 1 81 ? -1.263 6.208 -19.329 1.00 84.44 81 ARG A O 1
ATOM 610 N N . ASP A 1 82 ? -1.996 4.168 -18.742 1.00 88.62 82 ASP A N 1
ATOM 611 C CA . ASP A 1 82 ? -2.320 4.399 -17.347 1.00 88.62 82 ASP A CA 1
ATOM 612 C C . ASP A 1 82 ? -1.349 3.590 -16.481 1.00 88.62 82 ASP A C 1
ATOM 614 O O . ASP A 1 82 ? -1.315 2.367 -16.527 1.00 88.62 82 ASP A O 1
ATOM 618 N N . HIS A 1 83 ? -0.527 4.266 -15.693 1.00 92.81 83 HIS A N 1
ATOM 619 C CA . HIS A 1 83 ? 0.405 3.639 -14.763 1.00 92.81 83 HIS A CA 1
ATOM 620 C C . HIS A 1 83 ? 0.477 4.469 -13.485 1.00 92.81 83 HIS A C 1
ATOM 622 O O . HIS A 1 83 ? 0.042 5.620 -13.451 1.00 92.81 83 HIS A O 1
ATOM 628 N N . GLY A 1 84 ? 1.016 3.871 -12.430 1.00 94.69 84 GLY A N 1
ATOM 629 C CA . GLY A 1 84 ? 1.095 4.504 -11.120 1.00 94.69 84 GLY A CA 1
ATOM 630 C C . GLY A 1 84 ? 0.440 3.669 -10.041 1.00 94.69 84 GLY A C 1
ATOM 631 O O . GLY A 1 84 ? 0.216 2.465 -10.206 1.00 94.69 84 GLY A O 1
ATOM 632 N N . THR A 1 85 ? 0.184 4.299 -8.900 1.00 95.81 85 THR A N 1
ATOM 633 C CA . THR A 1 85 ? -0.268 3.604 -7.698 1.00 95.81 85 THR A CA 1
ATOM 634 C C . THR A 1 85 ? -1.386 4.366 -7.010 1.00 95.81 85 THR A C 1
ATOM 636 O O . THR A 1 85 ? -1.362 5.582 -6.861 1.00 95.81 85 THR A O 1
ATOM 639 N N . ILE A 1 86 ? -2.378 3.614 -6.550 1.00 97.62 86 ILE A N 1
ATOM 640 C CA . ILE A 1 86 ? -3.472 4.082 -5.715 1.00 97.62 86 ILE A CA 1
ATOM 641 C C . ILE A 1 86 ? -3.405 3.310 -4.404 1.00 97.62 86 ILE A C 1
ATOM 643 O O . ILE A 1 86 ? -3.567 2.090 -4.381 1.00 97.62 86 ILE A O 1
ATOM 647 N N . ILE A 1 87 ? -3.225 4.025 -3.299 1.00 97.38 87 ILE A N 1
ATOM 648 C CA . ILE A 1 87 ? -3.265 3.472 -1.944 1.00 97.38 87 ILE A CA 1
ATOM 649 C C . ILE A 1 87 ? -4.499 4.025 -1.250 1.00 97.38 87 ILE A C 1
ATOM 651 O O . ILE A 1 87 ? -4.706 5.237 -1.212 1.00 97.38 87 ILE A O 1
ATOM 655 N N . THR A 1 88 ? -5.313 3.148 -0.670 1.00 97.88 88 THR A N 1
ATOM 656 C CA . THR A 1 88 ? -6.461 3.548 0.147 1.00 97.88 88 THR A CA 1
ATOM 657 C C . THR A 1 88 ? -6.319 2.989 1.551 1.00 97.88 88 THR A C 1
ATOM 659 O O . THR A 1 88 ? -6.353 1.780 1.757 1.00 97.88 88 THR A O 1
ATOM 662 N N . VAL A 1 89 ? -6.201 3.883 2.526 1.00 97.88 89 VAL A N 1
ATOM 663 C CA . VAL A 1 89 ? -6.247 3.563 3.953 1.00 97.88 89 VAL A CA 1
ATOM 664 C C . VAL A 1 89 ? -7.651 3.838 4.465 1.00 97.88 89 VAL A C 1
ATOM 666 O O . VAL A 1 89 ? -8.224 4.892 4.193 1.00 97.88 89 VAL A O 1
ATOM 669 N N . ARG A 1 90 ? -8.200 2.896 5.225 1.00 97.12 90 ARG A N 1
ATOM 670 C CA . ARG A 1 90 ? -9.506 2.969 5.876 1.00 97.12 90 ARG A CA 1
ATOM 671 C C . ARG A 1 90 ? -9.308 2.743 7.363 1.00 97.12 90 ARG A C 1
ATOM 673 O O . ARG A 1 90 ? -8.693 1.760 7.750 1.00 97.12 90 ARG A O 1
ATOM 680 N N . LEU A 1 91 ? -9.826 3.633 8.194 1.00 96.06 91 LEU A N 1
ATOM 681 C CA . LEU A 1 91 ? -9.742 3.546 9.648 1.00 96.06 91 LEU A CA 1
ATOM 682 C C . LEU A 1 91 ? -11.146 3.525 10.233 1.00 96.06 91 LEU A C 1
ATOM 684 O O . LEU A 1 91 ? -12.045 4.193 9.719 1.00 96.06 91 LEU A O 1
ATOM 688 N N . LYS A 1 92 ? -11.320 2.778 11.321 1.00 92.25 92 LYS A N 1
ATOM 689 C CA . LYS A 1 92 ? -12.547 2.835 12.110 1.00 92.25 92 LYS A CA 1
ATOM 690 C C . LYS A 1 92 ? -12.517 4.062 13.007 1.00 92.25 92 LYS A C 1
ATOM 692 O O . LYS A 1 92 ? -11.461 4.473 13.491 1.00 92.25 92 LYS A O 1
ATOM 697 N N . ARG A 1 93 ? -13.686 4.643 13.243 1.00 87.94 93 ARG A N 1
ATOM 698 C CA . ARG A 1 93 ? -13.866 5.647 14.283 1.00 87.94 93 ARG A CA 1
ATOM 699 C C . ARG A 1 93 ? -13.514 5.012 15.629 1.00 87.94 93 ARG A C 1
ATOM 701 O O . ARG A 1 93 ? -13.886 3.868 15.887 1.00 87.94 93 ARG A O 1
ATOM 708 N N . SER A 1 94 ? -12.803 5.750 16.481 1.00 82.75 94 SER A N 1
ATOM 709 C CA . SER A 1 94 ? -12.617 5.316 17.867 1.00 82.75 94 SER A CA 1
ATOM 710 C C . SER A 1 94 ? -13.994 5.127 18.504 1.00 82.75 94 SER A C 1
ATOM 712 O O . SER A 1 94 ? -14.836 6.018 18.344 1.00 82.75 94 SER A O 1
ATOM 714 N N . PRO A 1 95 ? -14.228 4.031 19.245 1.00 75.50 95 PRO A N 1
ATOM 715 C CA . PRO A 1 95 ? -15.361 3.972 20.152 1.00 75.50 95 PRO A CA 1
ATOM 716 C C . PRO A 1 95 ? -15.327 5.221 21.036 1.00 75.50 95 PRO A C 1
ATOM 718 O O . PRO A 1 95 ? -14.253 5.616 21.504 1.00 75.50 95 PRO A O 1
ATOM 721 N N . SER A 1 96 ? -16.473 5.875 21.209 1.00 73.56 96 SER A N 1
ATOM 722 C CA . SER A 1 96 ? -16.604 6.883 22.258 1.00 73.56 96 SER A CA 1
ATOM 723 C C . SER A 1 96 ? -16.370 6.185 23.598 1.00 73.56 96 SER A C 1
ATOM 725 O O . SER A 1 96 ? -16.940 5.116 23.822 1.00 73.56 96 SER A O 1
ATOM 727 N N . ALA A 1 97 ? -15.490 6.754 24.425 1.00 56.97 97 ALA A N 1
ATOM 728 C CA . ALA A 1 97 ? -15.302 6.322 25.808 1.00 56.97 97 ALA A CA 1
ATOM 729 C C . ALA A 1 97 ? -16.576 6.544 26.635 1.00 56.97 97 ALA A C 1
ATOM 731 O O . ALA A 1 97 ? -17.319 7.503 26.311 1.00 56.97 97 ALA A O 1
#

Foldseek 3Di:
DQDDDQKDKDKDWDQWQKADPVLVVCLLPPPDPSWDQIRVRDTDPSVPNVVLQVVLVVQVWDKDKDFDGQPDADPVRHGDPGGTMMMMIMGGHPPDD

Radius of gyration: 15.51 Å; chains: 1; bounding box: 37×22×52 Å

pLDDT: mean 89.52, std 7.48, range [56.97, 97.88]

Sequence (97 aa):
AGALGDQAWIRVEDNGIGIPKSILPQIFHASRPTTRQGTSDESGSGFGMPLVKTFVEKFGGDISIMSRDVGEKDENGQDPRDHGTIITVRLKRSPSA